Protein AF-A0A957HLP6-F1 (afdb_monomer_lite)

pLDDT: mean 98.02, std 1.29, range [91.25, 98.88]

Radius of gyration: 14.69 Å; chains: 1; bounding box: 37×24×37 Å

Foldseek 3Di:
DCLQPPQVVVVVVVHNGRFDDLVVLVVVLLCVCCVPLVVVDCQFFDDKDWDFDDTHHPPFDKDKAWDDPDSFKIAIWIAGPVPRDTGIPPMMTGTDD

Secondary structure (DSSP, 8-state):
-GGGT-HHHHHHTT-SSPPPPHHHHHHHHHHHHHHHHSTT-GGGEEEEEEEE-S---TT--EEEEEEEEETTEEEEEEEETTTTEEEEEEEEEEE--

Structure (mmCIF, N/CA/C/O backbone):
data_AF-A0A957HLP6-F1
#
_entry.id   AF-A0A957HLP6-F1
#
loop_
_atom_site.group_PDB
_atom_site.id
_atom_site.type_symbol
_atom_site.label_atom_id
_atom_site.label_alt_id
_atom_site.label_comp_id
_atom_site.label_asym_id
_atom_site.label_entity_id
_atom_site.label_seq_id
_atom_site.pdbx_PDB_ins_code
_atom_site.Cartn_x
_atom_site.Cartn_y
_atom_site.Cartn_z
_atom_site.occupancy
_atom_site.B_iso_or_equiv
_atom_site.auth_seq_id
_atom_site.auth_comp_id
_atom_site.auth_asym_id
_atom_site.auth_atom_id
_atom_site.pdbx_PDB_model_num
ATOM 1 N N . ASN A 1 1 ? 12.669 11.230 -6.619 1.00 93.38 1 ASN A N 1
ATOM 2 C CA . ASN A 1 1 ? 13.793 10.313 -6.918 1.00 93.38 1 ASN A CA 1
ATOM 3 C C . ASN A 1 1 ? 13.630 9.835 -8.365 1.00 93.38 1 ASN A C 1
ATOM 5 O O . ASN A 1 1 ? 12.545 9.342 -8.662 1.00 93.38 1 ASN A O 1
ATOM 9 N N . PRO A 1 2 ? 14.634 10.009 -9.252 1.00 96.50 2 PRO A N 1
ATOM 10 C CA . PRO A 1 2 ? 14.572 9.607 -10.666 1.00 96.50 2 PRO A CA 1
ATOM 11 C C . PRO A 1 2 ? 14.204 8.138 -10.916 1.00 96.50 2 PRO A C 1
ATOM 13 O O . PRO A 1 2 ? 13.606 7.842 -11.944 1.00 96.50 2 PRO A O 1
ATOM 16 N N . LEU A 1 3 ? 14.451 7.245 -9.949 1.00 97.31 3 LEU A N 1
ATOM 17 C CA . LEU A 1 3 ? 14.044 5.831 -9.974 1.00 97.31 3 LEU A CA 1
ATOM 18 C C . LEU A 1 3 ? 12.562 5.607 -10.349 1.00 97.31 3 LEU A C 1
ATOM 20 O O . LEU A 1 3 ? 12.195 4.548 -10.854 1.00 97.31 3 LEU A O 1
ATOM 24 N N . HIS A 1 4 ? 11.706 6.599 -10.089 1.00 98.12 4 HIS A N 1
ATOM 25 C CA . HIS A 1 4 ? 10.259 6.517 -10.288 1.00 98.12 4 HIS A CA 1
ATOM 26 C C . HIS A 1 4 ? 9.749 7.204 -11.562 1.00 98.12 4 HIS A C 1
ATOM 28 O O . H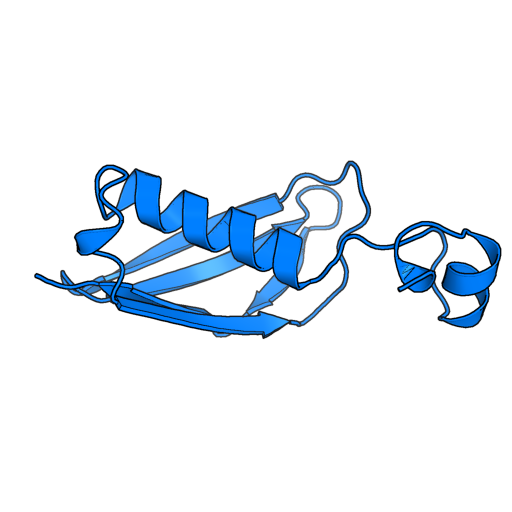IS A 1 4 ? 8.539 7.250 -11.767 1.00 98.12 4 HIS A O 1
ATOM 34 N N . ALA A 1 5 ? 10.634 7.759 -12.399 1.00 97.94 5 ALA A N 1
ATOM 35 C CA . ALA A 1 5 ? 10.230 8.475 -13.612 1.00 97.94 5 ALA A CA 1
ATOM 36 C C . ALA A 1 5 ? 11.184 8.298 -14.806 1.00 97.94 5 ALA A C 1
ATOM 38 O O . ALA A 1 5 ? 10.724 8.324 -15.942 1.00 97.94 5 ALA A O 1
ATOM 39 N N . ASP A 1 6 ? 12.484 8.106 -14.572 1.00 98.00 6 ASP A N 1
ATOM 40 C CA . ASP A 1 6 ? 13.500 8.0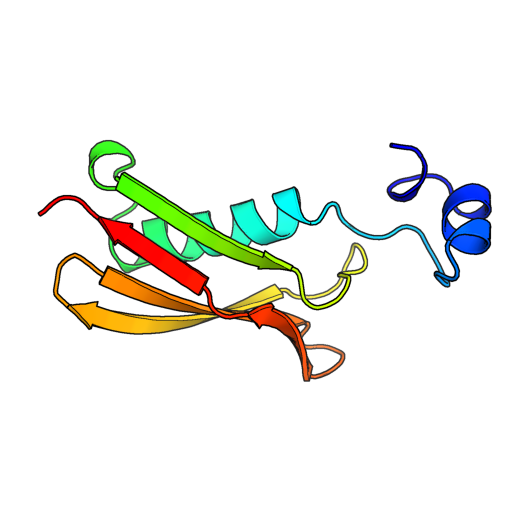09 -15.623 1.00 98.00 6 ASP A CA 1
ATOM 41 C C . ASP A 1 6 ? 13.844 6.533 -15.923 1.00 98.00 6 ASP A C 1
ATOM 43 O O . ASP A 1 6 ? 14.367 5.836 -15.043 1.00 98.00 6 ASP A O 1
ATOM 47 N N . PRO A 1 7 ? 13.580 6.033 -17.148 1.00 97.50 7 PRO A N 1
ATOM 48 C CA . PRO A 1 7 ? 13.893 4.659 -17.535 1.00 97.50 7 PRO A CA 1
ATOM 49 C C . PRO A 1 7 ? 15.377 4.293 -17.429 1.00 97.50 7 PRO A C 1
ATOM 51 O O . PRO A 1 7 ? 15.685 3.158 -17.067 1.00 97.50 7 PRO A O 1
ATOM 54 N N . GLN A 1 8 ? 16.297 5.223 -17.710 1.00 97.62 8 GLN A N 1
ATOM 55 C CA . GLN A 1 8 ? 17.736 4.952 -17.626 1.00 97.62 8 GLN A CA 1
ATOM 56 C C . GLN A 1 8 ? 18.144 4.738 -16.168 1.00 97.62 8 GLN A C 1
ATOM 58 O O . GLN A 1 8 ? 18.806 3.754 -15.836 1.00 97.62 8 GLN A O 1
ATOM 63 N N . MET A 1 9 ? 17.667 5.607 -15.274 1.00 96.81 9 MET A N 1
ATOM 64 C CA . MET A 1 9 ? 17.928 5.493 -13.837 1.00 96.81 9 MET A CA 1
ATOM 65 C C . MET A 1 9 ? 17.280 4.248 -13.223 1.00 96.81 9 MET A C 1
ATOM 67 O O . MET A 1 9 ? 17.881 3.602 -12.366 1.00 96.81 9 MET A O 1
ATOM 71 N N . ALA A 1 10 ? 16.078 3.878 -13.667 1.00 96.94 10 ALA A N 1
ATOM 72 C CA . ALA A 1 10 ? 15.432 2.638 -13.243 1.00 96.94 10 ALA A CA 1
ATOM 73 C C . ALA A 1 10 ? 16.197 1.391 -13.719 1.00 96.94 10 ALA A C 1
ATOM 75 O O . ALA A 1 10 ? 16.366 0.446 -12.945 1.00 96.94 10 ALA A O 1
ATOM 76 N N . GLY A 1 11 ? 16.722 1.427 -14.949 1.00 96.81 11 GLY A N 1
ATOM 77 C CA . GLY A 1 11 ? 17.574 0.380 -15.510 1.00 96.81 11 GLY A CA 1
ATOM 78 C C . GLY A 1 11 ? 18.855 0.158 -14.703 1.00 96.81 11 GLY A C 1
ATOM 79 O O . GLY A 1 11 ? 19.189 -0.986 -14.403 1.00 96.81 11 GLY A O 1
ATOM 80 N N . LEU A 1 12 ? 19.519 1.232 -14.254 1.00 96.12 12 LEU A N 1
ATOM 81 C CA . LEU A 1 12 ? 20.674 1.141 -13.343 1.00 96.12 12 LEU A CA 1
ATOM 82 C C . LEU A 1 12 ? 20.321 0.471 -12.002 1.00 96.12 12 LEU A C 1
ATOM 84 O O . LEU A 1 12 ? 21.165 -0.184 -11.397 1.00 96.12 12 LEU A O 1
ATOM 88 N N . GLY A 1 13 ? 19.071 0.609 -11.550 1.00 91.56 13 GLY A N 1
ATOM 89 C CA . GLY A 1 13 ? 18.530 -0.065 -10.366 1.00 91.56 13 GLY A CA 1
ATOM 90 C C . GLY A 1 13 ? 18.086 -1.516 -10.597 1.00 91.56 13 GLY A C 1
ATOM 91 O O . GLY A 1 13 ? 17.557 -2.130 -9.674 1.00 91.56 13 GLY A O 1
ATOM 92 N N . GLY A 1 14 ? 18.266 -2.061 -11.806 1.00 96.19 14 GLY A N 1
ATOM 93 C CA . GLY A 1 14 ? 17.872 -3.426 -12.163 1.00 96.19 14 GLY A CA 1
ATOM 94 C C . GLY A 1 14 ? 16.389 -3.593 -12.509 1.00 96.19 14 GLY A C 1
ATOM 95 O O . GLY A 1 14 ? 15.899 -4.721 -12.571 1.00 96.19 14 GLY A O 1
ATOM 96 N N . PHE A 1 15 ? 15.654 -2.501 -12.737 1.00 96.94 15 PHE A N 1
ATOM 97 C CA . PHE A 1 15 ? 14.239 -2.550 -13.102 1.00 96.94 15 PHE A CA 1
ATOM 98 C C . PHE A 1 15 ? 14.042 -2.378 -14.608 1.00 96.94 15 PHE A C 1
ATOM 100 O O . PHE A 1 15 ? 14.682 -1.547 -15.245 1.00 96.94 15 PHE A O 1
ATOM 107 N N . ARG A 1 16 ? 13.083 -3.115 -15.181 1.00 95.75 16 ARG A N 1
ATOM 108 C CA . ARG A 1 16 ? 12.739 -3.019 -16.614 1.00 95.75 16 ARG A CA 1
ATOM 109 C C . ARG A 1 16 ? 12.100 -1.682 -17.022 1.00 95.75 16 ARG A C 1
ATOM 111 O O . ARG A 1 16 ? 12.018 -1.386 -18.206 1.00 95.75 16 ARG A O 1
ATOM 118 N N . GLN A 1 17 ? 11.573 -0.931 -16.057 1.00 97.56 17 GLN A N 1
ATOM 119 C CA . GLN A 1 17 ? 10.947 0.385 -16.214 1.00 97.56 17 GLN A CA 1
ATOM 120 C C . GLN A 1 17 ? 10.876 1.072 -14.835 1.00 97.56 17 GLN A C 1
ATOM 122 O O . GLN A 1 17 ? 11.080 0.388 -13.823 1.00 97.56 17 GLN A O 1
ATOM 127 N N . PRO A 1 18 ? 10.562 2.378 -14.752 1.00 98.56 18 PRO A N 1
ATOM 128 C CA . PRO A 1 18 ? 10.398 3.056 -13.470 1.00 98.56 18 PRO A CA 1
ATOM 129 C C . PRO A 1 18 ? 9.356 2.388 -12.570 1.00 98.56 18 PRO A C 1
ATOM 131 O O . PRO A 1 18 ? 8.301 1.950 -13.031 1.00 98.56 18 PRO A O 1
ATOM 134 N N . ILE A 1 19 ? 9.647 2.321 -11.271 1.00 98.62 19 ILE A N 1
ATOM 135 C CA . ILE A 1 19 ? 8.748 1.721 -10.276 1.00 98.62 19 ILE A CA 1
ATOM 136 C C . ILE A 1 19 ? 7.919 2.797 -9.575 1.00 98.62 19 ILE A C 1
ATOM 138 O O . ILE A 1 19 ? 8.382 3.915 -9.354 1.00 98.62 19 ILE A O 1
ATOM 142 N N . LEU A 1 20 ? 6.706 2.456 -9.156 1.00 98.62 20 LEU A N 1
ATOM 143 C CA . LEU A 1 20 ? 5.888 3.310 -8.308 1.00 98.62 20 LEU A CA 1
ATOM 144 C C . LEU A 1 20 ? 6.573 3.493 -6.943 1.00 98.62 20 LEU A C 1
ATOM 146 O O . LEU A 1 20 ? 7.195 2.572 -6.410 1.00 98.62 20 LEU A O 1
ATOM 150 N N . HIS A 1 21 ? 6.459 4.686 -6.357 1.00 98.56 21 HIS A N 1
ATOM 151 C CA . HIS A 1 21 ? 6.964 4.931 -5.006 1.00 98.56 21 HIS A CA 1
ATOM 15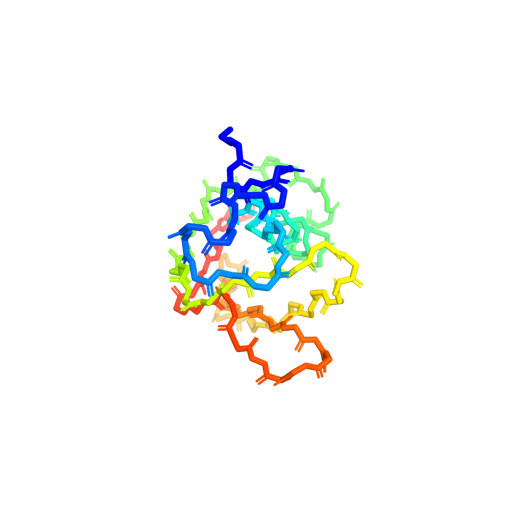2 C C . HIS A 1 21 ? 6.324 3.944 -4.022 1.00 98.56 21 HIS A C 1
ATOM 154 O O . HIS A 1 21 ? 5.099 3.833 -3.979 1.00 98.56 21 HIS A O 1
ATOM 160 N N . GLY A 1 22 ? 7.122 3.303 -3.161 1.00 98.19 22 GLY A N 1
ATOM 161 C CA . GLY A 1 22 ? 6.583 2.424 -2.114 1.00 98.19 22 GLY A CA 1
ATOM 162 C C . GLY A 1 22 ? 5.554 3.145 -1.235 1.00 98.19 22 GLY A C 1
ATOM 163 O O . GLY A 1 22 ? 4.478 2.613 -0.970 1.00 98.19 22 GLY A O 1
ATOM 164 N N . LEU A 1 23 ? 5.820 4.411 -0.889 1.00 98.62 23 LEU A N 1
ATOM 165 C CA . LEU A 1 23 ? 4.887 5.259 -0.137 1.00 98.62 23 LEU A CA 1
ATOM 166 C C . LEU A 1 23 ? 3.563 5.540 -0.875 1.00 98.62 23 LEU A C 1
ATOM 168 O O . LEU A 1 23 ? 2.550 5.787 -0.226 1.00 98.62 23 LEU A O 1
ATOM 172 N N . CYS A 1 24 ? 3.534 5.455 -2.208 1.00 98.56 24 CYS A N 1
ATOM 173 C CA . CYS A 1 24 ? 2.285 5.539 -2.965 1.00 98.56 24 CYS A CA 1
ATOM 174 C C . CYS A 1 24 ? 1.445 4.273 -2.752 1.00 98.56 24 CYS A C 1
ATOM 176 O O . CYS A 1 24 ? 0.288 4.376 -2.350 1.00 98.56 24 CYS A O 1
ATOM 178 N N . SER A 1 25 ? 2.036 3.081 -2.904 1.00 98.69 25 SER A N 1
ATOM 179 C CA . SER A 1 25 ? 1.353 1.809 -2.617 1.00 98.69 25 SER A CA 1
ATOM 180 C C . SER A 1 25 ? 0.866 1.735 -1.166 1.00 98.69 25 SER A C 1
ATOM 182 O O . SER A 1 25 ? -0.259 1.316 -0.904 1.00 98.69 25 SER A O 1
ATOM 184 N N . PHE A 1 26 ? 1.683 2.215 -0.226 1.00 98.75 26 PHE A N 1
ATOM 185 C CA . PHE A 1 26 ? 1.311 2.395 1.180 1.00 98.75 26 PHE A CA 1
ATOM 186 C C . PHE A 1 26 ? 0.081 3.298 1.348 1.00 98.75 26 PHE A C 1
ATOM 188 O O . PHE A 1 26 ? -0.844 2.939 2.072 1.00 98.75 26 PHE A O 1
ATOM 195 N N . GLY A 1 27 ? 0.029 4.434 0.646 1.00 98.69 27 GLY A N 1
ATOM 196 C CA . GLY A 1 27 ? -1.122 5.336 0.673 1.00 98.69 27 GLY A CA 1
ATOM 197 C C . GLY A 1 27 ? -2.394 4.701 0.104 1.00 98.69 27 GLY A C 1
ATOM 198 O O . GLY A 1 27 ? -3.471 4.877 0.671 1.00 98.69 27 GLY A O 1
ATOM 199 N N . PHE A 1 28 ? -2.286 3.919 -0.977 1.00 98.75 28 PHE A N 1
ATOM 200 C CA . PHE A 1 28 ? -3.416 3.158 -1.525 1.00 98.75 28 PHE A CA 1
ATOM 201 C C . PHE A 1 28 ? -3.958 2.136 -0.519 1.00 98.75 28 PHE A C 1
ATOM 203 O O . PHE A 1 28 ? -5.171 2.084 -0.310 1.00 98.75 28 PHE A O 1
ATOM 210 N N . ALA A 1 29 ? -3.078 1.387 0.149 1.00 98.75 29 ALA A N 1
ATOM 211 C CA . ALA A 1 29 ? -3.484 0.413 1.158 1.00 98.75 29 ALA A CA 1
ATOM 212 C C . ALA A 1 29 ? -4.125 1.080 2.389 1.00 98.75 29 ALA A C 1
ATOM 214 O O . ALA A 1 29 ? -5.201 0.671 2.824 1.00 98.75 29 ALA A O 1
ATOM 215 N N . GLY A 1 30 ? -3.52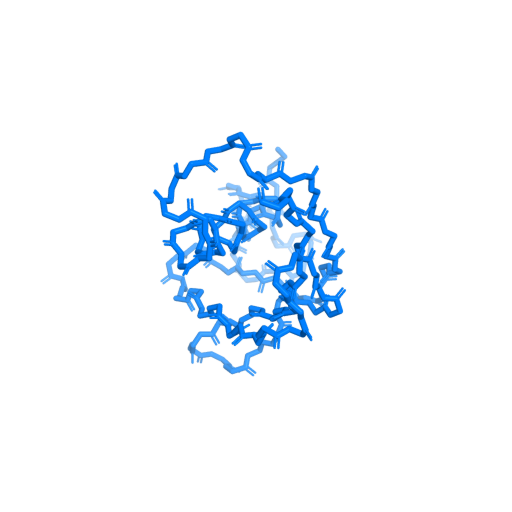8 2.162 2.903 1.00 98.69 30 GLY A N 1
ATOM 216 C CA . GLY A 1 30 ? -4.102 2.938 4.007 1.00 98.69 30 GLY A CA 1
ATOM 217 C C . GLY A 1 30 ? -5.477 3.518 3.662 1.00 98.69 30 GLY A C 1
ATOM 218 O O . GLY A 1 30 ? -6.403 3.432 4.466 1.00 98.69 30 GLY A O 1
ATOM 219 N N . ARG A 1 31 ? -5.651 4.026 2.433 1.00 98.69 31 ARG A N 1
ATOM 220 C CA . ARG A 1 31 ? -6.946 4.517 1.939 1.00 98.69 31 ARG A CA 1
ATOM 221 C C . ARG A 1 31 ? -7.996 3.409 1.851 1.00 98.69 31 ARG A C 1
ATOM 223 O O . ARG A 1 31 ? -9.157 3.663 2.162 1.00 98.69 31 ARG A O 1
ATOM 230 N N . ALA A 1 32 ? -7.612 2.197 1.449 1.00 98.69 32 ALA A N 1
ATOM 231 C CA . ALA A 1 32 ? -8.521 1.054 1.436 1.00 98.69 32 ALA A CA 1
ATOM 232 C C . ALA A 1 32 ? -9.011 0.723 2.857 1.00 98.69 32 ALA A C 1
ATOM 234 O O . ALA A 1 32 ? -10.218 0.632 3.080 1.00 98.69 32 ALA A O 1
ATOM 235 N N . VAL A 1 33 ? -8.105 0.650 3.837 1.00 98.56 33 VAL A N 1
ATOM 236 C CA . VAL A 1 33 ? -8.492 0.405 5.236 1.00 98.56 33 VAL A CA 1
ATOM 237 C C . VAL A 1 33 ? -9.396 1.518 5.769 1.00 98.56 33 VAL A C 1
ATOM 239 O O . VAL A 1 33 ? -10.442 1.229 6.350 1.00 98.56 33 VAL A O 1
ATOM 242 N N . LEU A 1 34 ? -9.049 2.783 5.520 1.00 98.38 34 LEU A N 1
ATOM 243 C CA . LEU A 1 34 ? -9.845 3.934 5.949 1.00 98.38 34 LEU A CA 1
ATOM 244 C C . LEU A 1 34 ? -11.282 3.868 5.398 1.00 98.38 34 LEU A C 1
ATOM 246 O O . LEU A 1 34 ? -12.252 4.058 6.134 1.00 98.38 34 LEU A O 1
ATOM 250 N N . LYS A 1 35 ? -11.430 3.530 4.113 1.00 98.56 35 LYS A N 1
ATOM 251 C CA . LYS A 1 35 ? -12.735 3.371 3.465 1.00 98.56 35 LYS A CA 1
ATOM 252 C C . LYS A 1 35 ? -13.571 2.264 4.105 1.00 98.56 35 LYS A C 1
ATOM 254 O O . LYS A 1 35 ? -14.757 2.469 4.341 1.00 98.56 35 LYS A O 1
ATOM 259 N N . HIS A 1 36 ? -12.973 1.102 4.357 1.00 98.25 36 HIS A N 1
ATOM 260 C CA . HIS A 1 36 ? -13.710 -0.105 4.744 1.00 98.25 36 HIS A CA 1
ATOM 261 C C . HIS A 1 36 ? -13.910 -0.274 6.256 1.00 98.25 36 HIS A C 1
ATOM 263 O O . HIS A 1 36 ? -14.863 -0.933 6.664 1.00 98.25 36 HIS A O 1
ATOM 269 N N . PHE A 1 37 ? -13.046 0.315 7.085 1.00 98.19 37 PHE A N 1
ATOM 270 C CA . PHE A 1 37 ? -13.064 0.118 8.541 1.00 98.19 37 PHE A CA 1
ATOM 271 C C . PHE A 1 37 ? -13.229 1.413 9.343 1.00 98.19 37 PHE A C 1
ATOM 273 O O . PHE A 1 37 ? -13.552 1.355 10.530 1.00 98.19 37 PHE A O 1
ATOM 280 N N . ALA A 1 38 ? -13.075 2.573 8.698 1.00 97.62 38 ALA A N 1
ATOM 281 C CA . ALA A 1 38 ? -13.220 3.879 9.332 1.00 97.62 38 ALA A CA 1
ATOM 282 C C . ALA A 1 38 ? -14.273 4.783 8.671 1.00 97.62 38 ALA A C 1
ATOM 284 O O . ALA A 1 38 ? -14.365 5.944 9.039 1.00 97.62 38 ALA A O 1
ATOM 285 N N . ASN A 1 39 ? -15.081 4.293 7.720 1.00 97.12 39 ASN A N 1
ATOM 286 C CA . ASN A 1 39 ? -16.076 5.101 6.992 1.00 97.12 39 ASN A CA 1
ATOM 287 C C . ASN A 1 39 ? -15.485 6.371 6.346 1.00 97.12 39 ASN A C 1
ATOM 289 O O . ASN A 1 39 ? -16.160 7.392 6.249 1.00 97.12 39 ASN A O 1
ATOM 293 N N . ASN A 1 40 ? -14.221 6.318 5.907 1.00 98.38 40 ASN A N 1
ATOM 294 C CA . ASN A 1 40 ? -13.459 7.485 5.448 1.00 98.38 40 ASN A CA 1
ATOM 295 C C . ASN A 1 40 ? -13.267 8.606 6.493 1.00 98.38 40 ASN A C 1
ATOM 297 O O . ASN A 1 40 ? -12.887 9.709 6.111 1.00 98.38 40 ASN A O 1
ATOM 301 N N . ASP A 1 41 ? -13.467 8.345 7.786 1.00 98.25 41 ASP A N 1
ATOM 302 C CA . ASP A 1 41 ? -13.183 9.296 8.862 1.00 98.25 41 ASP A CA 1
ATOM 303 C C . ASP A 1 41 ? -11.689 9.257 9.247 1.00 98.25 41 ASP A C 1
ATOM 305 O O . ASP A 1 41 ? -11.240 8.295 9.885 1.00 98.25 41 ASP A O 1
ATOM 309 N N . PRO A 1 42 ? -10.890 10.284 8.890 1.00 97.81 42 PRO A N 1
ATOM 310 C CA . PRO A 1 42 ? -9.464 10.312 9.201 1.00 97.81 42 PRO A CA 1
ATOM 311 C C . PRO A 1 42 ? -9.181 10.425 10.703 1.00 97.81 42 PRO A C 1
ATOM 313 O O . PRO A 1 42 ? -8.091 10.049 11.127 1.00 97.81 42 PRO A O 1
ATOM 316 N N . THR A 1 43 ? -10.131 10.896 11.520 1.00 98.38 43 THR A N 1
ATOM 317 C CA . THR A 1 43 ? -9.936 11.028 12.975 1.00 98.38 43 THR A CA 1
ATOM 318 C C . THR A 1 43 ? -9.846 9.672 13.671 1.00 98.38 43 THR A C 1
ATOM 320 O O . THR A 1 43 ? -9.245 9.562 14.738 1.00 98.38 43 THR A O 1
ATOM 323 N N . ARG A 1 44 ? -10.361 8.612 13.034 1.00 98.12 44 ARG A N 1
ATOM 324 C CA . ARG A 1 44 ? -10.239 7.235 13.521 1.00 98.12 44 ARG A CA 1
ATOM 325 C C . ARG A 1 44 ? -8.906 6.587 13.163 1.00 98.12 44 ARG A C 1
ATOM 327 O O . ARG A 1 44 ? -8.597 5.533 13.704 1.00 98.12 44 ARG A O 1
ATOM 334 N N . PHE A 1 45 ? -8.107 7.162 12.265 1.00 98.44 45 PHE A N 1
ATOM 335 C CA . PHE A 1 45 ? -6.870 6.538 11.796 1.00 98.44 45 PHE A CA 1
ATOM 336 C C . PHE A 1 45 ? -5.699 6.867 12.731 1.00 98.44 45 PHE A C 1
ATOM 338 O O . PHE A 1 45 ? -5.130 7.954 12.670 1.00 98.44 45 PHE A O 1
ATOM 345 N N . LYS A 1 46 ? -5.314 5.920 13.594 1.00 98.56 46 LYS A N 1
ATOM 346 C CA . LYS A 1 46 ? -4.273 6.141 14.609 1.00 98.56 46 LYS A CA 1
ATOM 347 C C . LYS A 1 46 ? -2.870 5.944 14.047 1.00 98.56 46 LYS A C 1
ATOM 349 O O . LYS A 1 46 ? -2.001 6.797 14.211 1.00 98.56 46 LYS A O 1
ATOM 354 N N . SER A 1 47 ? -2.613 4.798 13.425 1.00 98.75 47 SER A N 1
ATOM 355 C CA . SER A 1 47 ? -1.304 4.504 12.843 1.00 98.75 47 SER A CA 1
ATOM 356 C C . SER A 1 47 ? -1.384 3.405 11.794 1.00 98.75 47 SER A C 1
ATOM 358 O O . SER A 1 47 ? -2.332 2.628 11.734 1.00 98.75 47 SER A O 1
ATOM 360 N N . ILE A 1 48 ? -0.354 3.334 10.959 1.00 98.81 48 ILE A N 1
ATOM 361 C CA . ILE A 1 48 ? -0.175 2.289 9.958 1.00 98.81 48 ILE A CA 1
ATOM 362 C C . ILE A 1 48 ? 1.286 1.863 9.957 1.00 98.81 48 ILE A C 1
ATOM 364 O O . ILE A 1 48 ? 2.197 2.692 9.992 1.00 98.81 48 ILE A O 1
ATOM 368 N N . LYS A 1 49 ? 1.513 0.556 9.905 1.00 98.75 49 LYS A N 1
ATOM 369 C CA . LYS A 1 49 ? 2.837 -0.042 9.771 1.00 98.75 49 LYS A CA 1
ATOM 370 C C . LYS A 1 49 ? 2.811 -1.028 8.619 1.00 98.75 49 LYS A C 1
ATOM 372 O O . LYS A 1 49 ? 1.874 -1.810 8.503 1.00 98.75 49 LYS A O 1
ATOM 377 N N . VAL A 1 50 ? 3.853 -0.997 7.793 1.00 98.75 50 VAL A N 1
ATOM 378 C CA . VAL A 1 50 ? 4.028 -1.924 6.670 1.00 98.75 50 VAL A CA 1
ATOM 379 C C . VAL A 1 50 ? 5.478 -2.372 6.562 1.00 98.75 50 VAL A C 1
ATOM 381 O O . VAL A 1 50 ? 6.388 -1.683 7.028 1.00 98.75 50 VAL A O 1
ATOM 384 N N . ARG A 1 51 ? 5.701 -3.490 5.873 1.00 98.75 51 ARG A N 1
ATOM 385 C CA . ARG A 1 51 ? 6.991 -3.834 5.276 1.00 98.75 51 ARG A CA 1
ATOM 386 C C . ARG A 1 51 ? 6.858 -3.797 3.754 1.00 98.75 51 ARG A C 1
ATOM 388 O O . ARG A 1 51 ? 6.041 -4.522 3.192 1.00 98.75 51 ARG A O 1
ATOM 395 N N . PHE A 1 52 ? 7.700 -3.005 3.091 1.00 98.62 52 PHE A N 1
ATOM 396 C CA . PHE A 1 52 ? 7.857 -3.053 1.635 1.00 98.62 52 PHE A CA 1
ATOM 397 C C . PHE A 1 52 ? 8.634 -4.314 1.258 1.00 98.62 52 PHE A C 1
ATOM 399 O O . PHE A 1 52 ? 9.780 -4.480 1.675 1.00 98.62 52 PHE A O 1
ATOM 406 N N . SER A 1 53 ? 7.997 -5.214 0.514 1.00 97.62 53 SER A N 1
ATOM 407 C CA . SER A 1 53 ? 8.570 -6.526 0.191 1.00 97.62 53 SER A CA 1
ATOM 408 C C . SER A 1 53 ? 8.980 -6.653 -1.270 1.00 97.62 53 SER A C 1
ATOM 410 O O . SER A 1 53 ? 10.003 -7.275 -1.547 1.00 97.62 53 SER A O 1
ATOM 412 N N . LYS A 1 54 ? 8.229 -6.040 -2.191 1.00 97.88 54 LYS A N 1
ATOM 413 C CA . LYS A 1 54 ? 8.525 -6.006 -3.630 1.00 97.88 54 LYS A CA 1
ATOM 414 C C . LYS A 1 54 ? 8.052 -4.688 -4.255 1.00 97.88 54 LYS A C 1
ATOM 416 O O . LYS A 1 54 ? 7.360 -3.899 -3.613 1.00 97.88 54 LYS A O 1
ATOM 421 N N . HIS A 1 55 ? 8.462 -4.441 -5.497 1.00 97.94 55 HIS A N 1
ATOM 422 C CA . HIS A 1 55 ? 8.121 -3.235 -6.251 1.00 97.94 55 HIS A CA 1
ATOM 423 C C . HIS A 1 55 ? 6.756 -3.353 -6.944 1.00 97.94 55 HIS A C 1
ATOM 425 O O . HIS A 1 55 ? 6.285 -4.451 -7.241 1.00 97.94 55 HIS A O 1
ATOM 431 N N . VAL A 1 56 ? 6.165 -2.197 -7.244 1.00 98.69 56 VAL A N 1
ATOM 432 C CA . VAL A 1 56 ? 4.973 -2.046 -8.090 1.00 98.69 56 VAL A CA 1
ATOM 433 C C . VAL A 1 56 ? 5.383 -1.253 -9.322 1.00 98.69 56 VAL A C 1
ATOM 435 O O . VAL A 1 56 ? 6.077 -0.245 -9.186 1.00 98.69 56 VAL A O 1
ATOM 438 N N . PHE A 1 57 ? 4.958 -1.664 -10.510 1.00 98.44 57 PHE A N 1
ATOM 439 C CA . PHE A 1 57 ? 5.072 -0.832 -11.705 1.00 98.44 57 PHE A CA 1
ATOM 440 C C . PHE A 1 57 ? 3.836 0.067 -11.859 1.00 98.44 57 PHE A C 1
ATOM 442 O O . PHE A 1 57 ? 2.719 -0.382 -11.598 1.00 98.44 57 PHE A O 1
ATOM 449 N N . PRO A 1 58 ? 3.988 1.331 -12.298 1.00 98.38 58 PRO A N 1
ATOM 450 C CA . PRO A 1 58 ? 2.842 2.154 -12.671 1.00 98.38 58 PRO A CA 1
ATOM 451 C C . PRO A 1 58 ? 1.979 1.443 -13.725 1.00 98.38 58 PRO A C 1
ATOM 453 O O . PRO A 1 58 ? 2.500 0.954 -14.725 1.00 98.38 58 PRO A O 1
ATOM 456 N N . GLY A 1 59 ? 0.668 1.378 -13.480 1.00 97.69 59 GLY A N 1
ATOM 457 C CA . GLY A 1 59 ? -0.294 0.649 -14.314 1.00 97.69 59 GLY A CA 1
ATOM 458 C C . GLY A 1 59 ? -0.697 -0.728 -13.774 1.00 97.69 59 GLY A C 1
ATOM 459 O O . GLY A 1 59 ? -1.723 -1.240 -14.204 1.00 97.69 59 GLY A O 1
ATOM 460 N N . GLU A 1 60 ? 0.045 -1.300 -12.818 1.00 98.44 60 GLU A N 1
ATOM 461 C CA . GLU A 1 60 ? -0.367 -2.533 -12.130 1.00 98.44 60 GLU A CA 1
ATOM 462 C C . GLU A 1 60 ? -1.508 -2.285 -11.136 1.00 98.44 60 GLU A C 1
ATOM 464 O O . GLU A 1 60 ? -1.614 -1.224 -10.508 1.00 98.44 60 GLU A O 1
ATOM 469 N N . THR A 1 61 ? -2.336 -3.308 -10.952 1.00 98.75 61 THR A N 1
ATOM 470 C CA . THR A 1 61 ? -3.490 -3.280 -10.061 1.00 98.75 61 THR A CA 1
ATOM 471 C C . THR A 1 61 ? -3.076 -3.707 -8.660 1.00 98.75 61 THR A C 1
ATOM 473 O O . THR A 1 61 ? -2.789 -4.878 -8.409 1.00 98.75 61 THR A O 1
ATOM 476 N N . ILE A 1 62 ? -3.088 -2.765 -7.712 1.00 98.69 62 ILE A N 1
ATOM 477 C CA . ILE A 1 62 ? -2.863 -3.077 -6.297 1.00 98.69 62 ILE A CA 1
ATOM 478 C C . ILE A 1 62 ? -4.151 -3.642 -5.688 1.00 98.69 62 ILE A C 1
ATOM 480 O O . ILE A 1 62 ? -5.165 -2.948 -5.603 1.00 98.69 62 ILE A O 1
ATOM 484 N N . VAL A 1 63 ? -4.084 -4.879 -5.202 1.00 98.75 63 VAL A N 1
ATOM 485 C CA . VAL A 1 63 ? -5.147 -5.536 -4.432 1.00 98.75 63 VAL A CA 1
ATOM 486 C C . VAL A 1 63 ? -4.755 -5.528 -2.959 1.00 98.75 63 VAL A C 1
ATOM 488 O O . VAL A 1 63 ? -3.717 -6.078 -2.595 1.00 98.75 63 VAL A O 1
ATOM 491 N N . THR A 1 64 ? -5.573 -4.907 -2.109 1.00 98.81 64 THR A N 1
ATOM 492 C CA . THR A 1 64 ? -5.367 -4.875 -0.654 1.00 98.81 64 THR A CA 1
ATOM 493 C C . THR A 1 64 ? -6.304 -5.875 0.017 1.00 98.81 64 THR A C 1
ATOM 495 O O . THR A 1 64 ? -7.513 -5.661 0.082 1.00 98.81 64 THR A O 1
ATOM 498 N N . GLU A 1 65 ? -5.737 -6.967 0.518 1.00 98.75 65 GLU A N 1
ATOM 499 C CA . GLU A 1 65 ? -6.447 -8.004 1.270 1.00 98.75 65 GLU A CA 1
ATOM 500 C C . GLU A 1 65 ? -6.401 -7.634 2.758 1.00 98.75 65 GLU A C 1
ATOM 502 O O . GLU A 1 65 ? -5.336 -7.285 3.273 1.00 98.75 65 GLU A O 1
ATOM 507 N N . MET A 1 66 ? -7.548 -7.652 3.440 1.00 98.81 66 MET A N 1
ATOM 508 C CA . MET A 1 66 ? -7.702 -7.096 4.789 1.00 98.81 66 MET A CA 1
ATOM 509 C C . MET A 1 66 ? -8.439 -8.072 5.705 1.00 98.81 66 MET A C 1
ATOM 511 O O . MET A 1 66 ? -9.435 -8.674 5.307 1.00 98.81 66 MET A O 1
ATOM 515 N N . TRP A 1 67 ? -7.992 -8.153 6.955 1.00 98.69 67 TRP A N 1
ATOM 516 C CA . TRP A 1 67 ? -8.578 -8.961 8.017 1.00 98.69 67 TRP A CA 1
ATOM 517 C C . TRP A 1 67 ? -8.746 -8.107 9.270 1.00 98.69 67 TRP A C 1
ATOM 519 O O . TRP A 1 67 ? -7.812 -7.441 9.721 1.00 98.69 67 TRP A O 1
ATOM 529 N N . ARG A 1 68 ? -9.945 -8.132 9.852 1.00 98.38 68 ARG A N 1
ATOM 530 C CA . ARG A 1 68 ? -10.205 -7.507 11.149 1.00 98.38 68 ARG A CA 1
ATOM 531 C C . ARG A 1 68 ? -9.697 -8.440 12.248 1.00 98.38 68 ARG A C 1
ATOM 533 O O . ARG A 1 68 ? -10.254 -9.519 12.417 1.00 98.38 68 ARG A O 1
ATOM 540 N N . GLU A 1 69 ? -8.660 -8.028 12.971 1.00 98.25 69 GLU A N 1
ATOM 541 C CA . GLU A 1 69 ? -8.144 -8.761 14.138 1.00 98.25 69 GLU A CA 1
ATOM 542 C C . GLU A 1 69 ? -8.886 -8.340 15.418 1.00 98.25 69 GLU A C 1
ATOM 544 O O . GLU A 1 69 ? -9.180 -9.172 16.272 1.00 98.25 69 GLU A O 1
ATOM 549 N N . SER A 1 70 ? -9.249 -7.058 15.525 1.00 98.06 70 SER A N 1
ATOM 550 C CA . SER A 1 70 ? -10.115 -6.506 16.575 1.00 98.06 70 SER A CA 1
ATOM 551 C C . SER A 1 70 ? -10.884 -5.283 16.058 1.00 98.06 70 SER A C 1
ATOM 553 O O . SER A 1 70 ? -10.703 -4.868 14.912 1.00 98.06 70 SER A O 1
ATOM 555 N N . ASP A 1 71 ? -11.720 -4.662 16.894 1.00 96.12 71 ASP A N 1
ATOM 556 C CA . ASP A 1 71 ? -12.441 -3.432 16.525 1.00 96.12 71 ASP A CA 1
ATOM 557 C C . ASP A 1 71 ? -11.523 -2.257 16.175 1.00 96.12 71 ASP A C 1
ATOM 559 O O . ASP A 1 71 ? -11.908 -1.380 15.401 1.00 96.12 71 ASP A O 1
ATOM 563 N N . THR A 1 72 ? -10.300 -2.263 16.700 1.00 98.31 72 THR A N 1
ATOM 564 C CA . THR A 1 72 ? -9.316 -1.197 16.507 1.00 98.31 72 THR A CA 1
ATOM 565 C C . THR A 1 72 ? -8.087 -1.641 15.725 1.00 98.31 72 THR A C 1
ATOM 567 O O . THR A 1 72 ? -7.179 -0.836 15.543 1.00 98.31 72 THR A O 1
ATOM 570 N N . ARG A 1 73 ? -8.026 -2.884 15.231 1.00 98.62 73 ARG A N 1
ATOM 571 C CA . ARG A 1 73 ? -6.833 -3.401 14.552 1.00 98.62 73 ARG A CA 1
ATOM 572 C C . ARG A 1 73 ? -7.164 -4.200 13.303 1.00 98.62 73 ARG A C 1
ATOM 574 O O . ARG A 1 73 ? -7.822 -5.241 13.357 1.00 98.62 73 ARG A O 1
ATOM 581 N N . ILE A 1 74 ? -6.655 -3.715 12.173 1.00 98.88 74 ILE A N 1
ATOM 582 C CA . ILE A 1 74 ? -6.838 -4.319 10.852 1.00 98.88 74 ILE A CA 1
ATOM 583 C C . ILE A 1 74 ? -5.482 -4.792 10.341 1.00 98.88 74 ILE A C 1
ATOM 585 O O . ILE A 1 74 ? -4.602 -3.975 10.070 1.00 98.88 74 ILE A O 1
ATOM 589 N N . ILE A 1 75 ? -5.316 -6.102 10.186 1.00 98.88 75 ILE A N 1
ATOM 590 C CA . ILE A 1 75 ? -4.158 -6.689 9.507 1.00 98.88 75 ILE A CA 1
ATOM 591 C C . ILE A 1 75 ? -4.437 -6.685 8.010 1.00 98.88 75 ILE A C 1
ATOM 593 O O . ILE A 1 75 ? -5.561 -6.926 7.574 1.00 98.88 75 ILE A O 1
ATOM 597 N N . PHE A 1 76 ? -3.419 -6.409 7.204 1.00 98.88 76 PHE A N 1
ATOM 598 C CA . PHE A 1 76 ? -3.570 -6.437 5.758 1.00 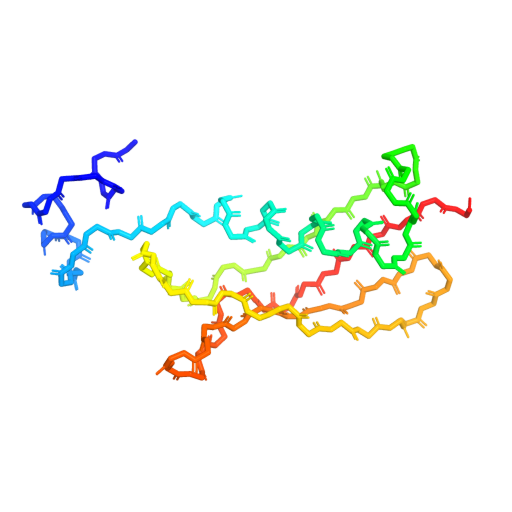98.88 76 PHE A CA 1
ATOM 599 C C . PHE A 1 76 ? -2.287 -6.864 5.051 1.00 98.88 76 PHE A C 1
ATOM 601 O O . PHE A 1 76 ? -1.190 -6.860 5.616 1.00 98.88 76 PHE A O 1
ATOM 608 N N . GLN A 1 77 ? -2.434 -7.189 3.774 1.00 98.81 77 GLN A N 1
ATOM 609 C CA . GLN A 1 77 ? -1.331 -7.236 2.826 1.00 98.81 77 GLN A CA 1
ATOM 610 C C . GLN A 1 77 ? -1.760 -6.592 1.511 1.00 98.81 77 GLN A C 1
ATOM 612 O O . GLN A 1 77 ? -2.941 -6.338 1.274 1.00 98.81 77 GLN A O 1
ATOM 617 N N . SER A 1 78 ? -0.800 -6.261 0.655 1.00 98.81 78 SER A N 1
ATOM 618 C CA . SER A 1 78 ? -1.111 -5.797 -0.697 1.00 98.81 78 SER A CA 1
ATOM 619 C C . SER A 1 78 ? -0.303 -6.550 -1.728 1.00 98.81 78 SER A C 1
ATOM 621 O O . SER A 1 78 ? 0.894 -6.775 -1.535 1.00 98.81 78 SER A O 1
ATOM 623 N N . LYS A 1 79 ? -0.970 -6.908 -2.822 1.00 98.69 79 LYS A N 1
ATOM 624 C CA . LYS A 1 79 ? -0.409 -7.622 -3.963 1.00 98.69 79 LYS A CA 1
ATOM 625 C C . LYS A 1 79 ? -0.587 -6.831 -5.248 1.00 98.69 79 LYS A C 1
ATOM 627 O O . LYS A 1 79 ? -1.441 -5.950 -5.311 1.00 98.69 79 LYS A O 1
ATOM 632 N N . VAL A 1 80 ? 0.183 -7.184 -6.268 1.00 98.62 80 VAL A N 1
ATOM 633 C CA . VAL A 1 80 ? -0.111 -6.808 -7.657 1.00 98.62 80 VAL A CA 1
ATOM 634 C C . VAL A 1 80 ? -0.848 -7.952 -8.348 1.00 98.62 80 VAL A C 1
ATOM 636 O O . VAL A 1 80 ? -0.366 -9.086 -8.345 1.00 98.62 80 VAL A O 1
ATOM 639 N N . ALA A 1 81 ? -2.026 -7.676 -8.905 1.00 98.31 81 ALA A N 1
ATOM 640 C CA . ALA A 1 81 ? -2.891 -8.711 -9.477 1.00 98.31 81 ALA A CA 1
ATOM 641 C C . ALA A 1 81 ? -2.231 -9.430 -10.663 1.00 98.31 81 ALA A C 1
ATOM 643 O O . ALA A 1 81 ? -2.386 -10.634 -10.833 1.00 98.31 81 ALA A O 1
ATOM 644 N N . GLU A 1 82 ? -1.453 -8.698 -11.456 1.00 98.31 82 GLU A N 1
ATOM 645 C CA . GLU A 1 82 ? -0.853 -9.176 -12.700 1.00 98.31 82 GLU A CA 1
ATOM 646 C C . GLU A 1 82 ? 0.263 -10.206 -12.476 1.00 98.31 82 GLU A C 1
ATOM 648 O O . GLU A 1 82 ? 0.606 -10.947 -13.396 1.00 98.31 82 GLU A O 1
ATOM 653 N N . ARG A 1 83 ? 0.855 -10.246 -11.273 1.00 97.19 83 ARG A N 1
ATOM 654 C CA . ARG A 1 83 ? 2.004 -11.114 -10.951 1.00 97.19 83 ARG A CA 1
ATOM 655 C C . ARG A 1 83 ? 1.811 -11.970 -9.696 1.00 97.19 83 ARG A C 1
ATOM 657 O O . ARG A 1 83 ? 2.712 -12.730 -9.362 1.00 97.19 83 ARG A O 1
ATOM 664 N N . ASP A 1 84 ? 0.682 -11.820 -9.000 1.00 96.94 84 ASP A N 1
ATOM 665 C CA . ASP A 1 84 ? 0.395 -12.423 -7.685 1.00 96.94 84 ASP A CA 1
ATOM 666 C C . ASP A 1 84 ? 1.552 -12.258 -6.679 1.00 96.94 84 ASP A C 1
ATOM 668 O O . ASP A 1 84 ? 1.923 -13.149 -5.916 1.00 96.94 84 ASP A O 1
ATOM 672 N N . GLU A 1 85 ? 2.170 -11.076 -6.687 1.00 98.12 85 GLU A N 1
ATOM 673 C CA . GLU A 1 85 ? 3.303 -10.776 -5.821 1.00 98.12 85 GLU A CA 1
ATOM 674 C C . GLU A 1 85 ? 2.910 -9.861 -4.668 1.00 98.12 85 GLU A C 1
ATOM 676 O O . GLU A 1 85 ? 2.376 -8.774 -4.884 1.00 98.12 85 GLU A O 1
ATOM 681 N N . VAL A 1 86 ? 3.260 -10.257 -3.441 1.00 98.62 86 VAL A N 1
ATOM 682 C CA . VAL A 1 86 ? 3.085 -9.425 -2.243 1.00 98.62 86 VAL A CA 1
ATOM 683 C C . VAL A 1 86 ? 4.088 -8.267 -2.247 1.00 98.62 86 VAL A C 1
ATOM 685 O O . VAL A 1 86 ? 5.300 -8.466 -2.141 1.00 98.62 86 VAL A O 1
ATOM 688 N N . VAL A 1 87 ? 3.569 -7.041 -2.315 1.00 98.75 87 VAL A N 1
ATOM 689 C CA . VAL A 1 87 ? 4.348 -5.793 -2.335 1.00 98.75 87 VAL A CA 1
ATOM 690 C C . VAL A 1 87 ? 4.378 -5.100 -0.974 1.00 98.75 87 VAL A C 1
ATOM 692 O O . VAL A 1 87 ? 5.397 -4.507 -0.617 1.00 98.75 87 VAL A O 1
ATOM 695 N N . LEU A 1 88 ? 3.317 -5.257 -0.174 1.00 98.81 88 LEU A N 1
ATOM 696 C CA . LEU A 1 88 ? 3.268 -4.866 1.237 1.00 98.81 88 LEU A CA 1
ATOM 697 C C . LEU A 1 88 ? 2.931 -6.093 2.082 1.00 98.81 88 LEU A C 1
ATOM 699 O O . LEU A 1 88 ? 1.880 -6.698 1.881 1.00 98.81 88 LEU A O 1
ATOM 703 N N . SER A 1 89 ? 3.809 -6.455 3.017 1.00 98.69 89 SER A N 1
ATOM 704 C CA . SER A 1 89 ? 3.606 -7.584 3.937 1.00 98.69 89 SER A CA 1
ATOM 705 C C . SER A 1 89 ? 3.723 -7.150 5.396 1.00 98.69 89 SER A C 1
ATOM 707 O O . SER A 1 89 ? 4.116 -6.013 5.675 1.00 98.69 89 SER A O 1
ATOM 709 N N . ASN A 1 90 ? 3.369 -8.040 6.334 1.00 98.38 90 ASN A N 1
ATOM 710 C CA . ASN A 1 90 ? 3.450 -7.802 7.784 1.00 98.38 90 ASN A CA 1
ATOM 711 C C . ASN A 1 90 ? 2.865 -6.438 8.179 1.00 98.38 90 ASN A C 1
ATOM 713 O O . ASN A 1 90 ? 3.513 -5.648 8.873 1.00 98.38 90 ASN A O 1
ATOM 717 N N . SER A 1 91 ? 1.693 -6.128 7.624 1.00 98.75 91 SER A N 1
ATOM 718 C CA . SER A 1 91 ? 1.115 -4.794 7.683 1.00 98.75 91 SER A CA 1
ATOM 719 C C . SER A 1 91 ? -0.111 -4.752 8.584 1.00 98.75 91 SER A C 1
ATOM 721 O O . SER A 1 91 ? -0.895 -5.699 8.632 1.00 98.75 91 SER A O 1
ATOM 723 N N . ALA A 1 92 ? -0.267 -3.644 9.302 1.00 98.81 92 ALA A N 1
ATOM 724 C CA . ALA A 1 92 ? -1.401 -3.406 10.180 1.00 98.81 92 ALA A CA 1
ATOM 725 C C . ALA A 1 92 ? -1.747 -1.915 10.246 1.00 98.81 92 ALA A C 1
ATOM 727 O O . ALA A 1 92 ? -0.861 -1.057 10.172 1.00 98.81 92 ALA A O 1
ATOM 728 N N . VAL A 1 93 ? -3.036 -1.625 10.406 1.00 98.88 93 VAL A N 1
ATOM 729 C CA . VAL A 1 93 ? -3.566 -0.316 10.793 1.00 98.88 93 VAL A CA 1
ATOM 730 C C . VAL A 1 93 ? -4.156 -0.432 12.190 1.00 98.88 93 VAL A C 1
ATOM 732 O O . VAL A 1 93 ? -4.950 -1.335 12.456 1.00 98.88 93 VAL A O 1
ATOM 735 N N . GLU A 1 94 ? -3.787 0.508 13.051 1.00 98.81 94 GLU A N 1
ATOM 736 C CA . GLU A 1 94 ? -4.447 0.744 14.329 1.00 98.81 94 GLU A CA 1
ATOM 737 C C . GLU A 1 94 ? -5.450 1.890 14.149 1.00 98.81 94 GLU A C 1
ATOM 739 O O . GLU A 1 94 ? -5.138 2.921 13.542 1.00 98.81 94 GLU A O 1
ATOM 744 N N . LEU A 1 95 ? -6.647 1.722 14.698 1.00 98.62 95 LEU A N 1
ATOM 745 C CA . LEU A 1 95 ? -7.720 2.704 14.708 1.00 98.62 95 LEU A CA 1
ATOM 746 C C . LEU A 1 95 ? -7.985 3.188 16.138 1.00 98.62 95 LEU A C 1
ATOM 748 O O . LEU A 1 95 ? -7.685 2.508 17.123 1.00 98.62 95 LEU A O 1
ATOM 752 N N . HIS A 1 96 ? -8.558 4.378 16.255 1.00 98.00 96 HIS A N 1
ATOM 753 C CA . HIS A 1 96 ? -9.246 4.791 17.469 1.00 98.00 96 HIS A CA 1
ATOM 754 C C . HIS A 1 96 ? -10.621 4.099 17.546 1.00 98.00 96 HIS A C 1
ATOM 756 O O . HIS A 1 96 ? -11.182 3.786 16.489 1.00 98.00 96 HIS A O 1
ATOM 762 N N . PRO A 1 97 ? -11.137 3.834 18.765 1.00 91.25 97 PRO A N 1
ATOM 763 C CA . PRO A 1 97 ? -12.488 3.309 18.964 1.00 91.25 97 PRO A CA 1
ATOM 764 C C . PRO A 1 97 ? -13.529 4.094 18.157 1.00 91.25 97 PRO A C 1
ATOM 766 O O . PRO A 1 97 ?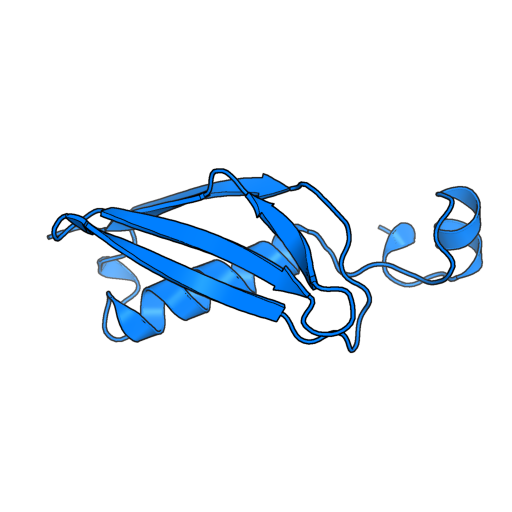 -13.515 5.341 18.243 1.00 91.25 97 PRO A O 1
#

Sequence (97 aa):
NPLHADPQMAGLGGFRQPILHGLCSFGFAGRAVLKHFANNDPTRFKSIKVRFSKHVFPGETIVTEMWRESDTRIIFQSKVAERDEVVLSNSAVELHP